Protein AF-A0A432K6N6-F1 (afdb_monomer)

Nearest PDB structures (foldseek):
  7vbm-assembly1_F  TM=6.506E-01  e=3.279E+00  Mus musculus
  7vcq-assembly3_H  TM=7.298E-01  e=4.671E+00  Homo sapiens
  3mgr-assembly1_B  TM=6.598E-01  e=5.380E+00  Xenopus laevis
  6gen-assembly1_D  TM=6.245E-01  e=4.671E+00  Saccharomyces cerevisiae S288C
  4xuj-assembly1_B  TM=6.472E-01  e=5.013E+00  Xenopus laevis

Foldseek 3Di:
DDDDPVNVQVVCVVVVHDDDDPVRCVVCRVVVVVVVVVVVVVVVDDCVVVPDCVVVPPDD

Solvent-accessible surface area (backbone atoms only — not comparable to full-atom values): 3939 Å² total; per-residue (Å²): 133,88,84,49,69,69,57,52,53,49,48,28,63,77,67,73,47,76,92,70,55,73,70,56,48,62,70,48,40,66,60,52,52,51,53,52,58,55,53,53,60,55,73,73,56,82,54,78,86,70,62,59,74,81,75,72,72,75,76,132

Secondary structure (DSSP, 8-state):
-PPPHHHHHHHHHHTT-----HHHHHHHHHHHHHHHHHHHHHHT---TTTS-GGG-----

Sequence (60 aa):
MPITNETLKAMIRDYNGLELSDEELELVRPELENYFAELKKLEDLDLSDAFSGRLMNLSD

Structure (mmCIF, N/CA/C/O backbone):
data_AF-A0A432K6N6-F1
#
_entry.id   AF-A0A432K6N6-F1
#
loop_
_atom_site.group_PDB
_atom_site.id
_atom_site.type_symbol
_atom_site.label_atom_id
_atom_site.label_alt_id
_atom_site.label_comp_id
_atom_site.label_asym_id
_atom_site.label_entity_id
_atom_site.label_seq_id
_atom_site.pdbx_PDB_ins_code
_atom_site.Cartn_x
_atom_site.Cartn_y
_atom_site.Cartn_z
_atom_site.occupancy
_atom_site.B_iso_or_equiv
_atom_site.auth_seq_id
_atom_site.auth_comp_id
_atom_site.auth_asym_id
_atom_site.auth_atom_id
_atom_site.pdbx_PDB_model_num
ATOM 1 N N . MET A 1 1 ? 0.118 6.822 -7.884 1.00 58.38 1 MET A N 1
ATOM 2 C CA . MET A 1 1 ? -1.185 7.224 -7.318 1.00 58.38 1 MET A CA 1
ATOM 3 C C . MET A 1 1 ? -1.206 6.853 -5.845 1.00 58.38 1 MET A C 1
ATOM 5 O O . MET A 1 1 ? -0.652 5.804 -5.533 1.00 58.38 1 MET A O 1
ATOM 9 N N . PRO A 1 2 ? -1.767 7.687 -4.958 1.00 71.31 2 PRO A N 1
ATOM 10 C CA . PRO A 1 2 ? -2.017 7.295 -3.574 1.00 71.31 2 PRO A CA 1
ATOM 11 C C . PRO A 1 2 ? -3.145 6.255 -3.519 1.00 71.31 2 PRO A C 1
ATOM 13 O O . PRO A 1 2 ? -4.120 6.354 -4.265 1.00 71.31 2 PRO A O 1
ATOM 16 N N . ILE A 1 3 ? -2.994 5.247 -2.663 1.00 80.94 3 ILE A N 1
ATOM 17 C CA . ILE A 1 3 ? -4.005 4.211 -2.436 1.00 80.94 3 ILE A CA 1
ATOM 18 C C . ILE A 1 3 ? -5.053 4.728 -1.443 1.00 80.94 3 ILE A C 1
ATOM 20 O O . ILE A 1 3 ? -4.720 5.270 -0.387 1.00 80.94 3 ILE A O 1
ATOM 24 N N . THR A 1 4 ? -6.330 4.560 -1.790 1.00 90.25 4 THR A N 1
ATOM 25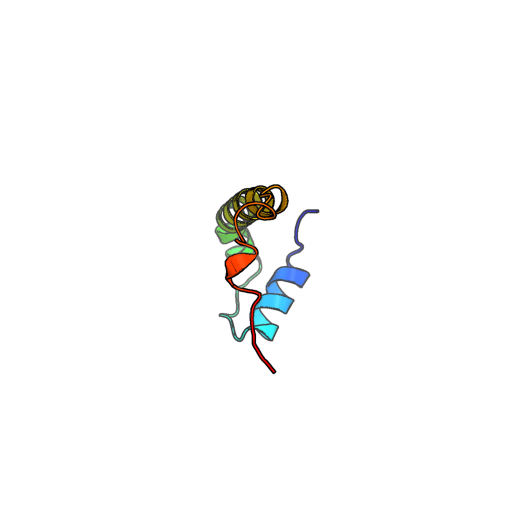 C CA . THR A 1 4 ? -7.455 4.988 -0.945 1.00 90.25 4 THR A CA 1
ATOM 26 C C . THR A 1 4 ? -7.739 3.977 0.169 1.00 90.25 4 THR A C 1
ATOM 28 O O . THR A 1 4 ? -7.433 2.793 0.018 1.00 90.25 4 THR A O 1
ATOM 31 N N . ASN A 1 5 ? -8.379 4.413 1.261 1.00 90.00 5 ASN A N 1
ATOM 32 C CA . ASN A 1 5 ? -8.824 3.497 2.324 1.00 90.00 5 ASN A CA 1
ATOM 33 C C . ASN A 1 5 ? -9.786 2.431 1.812 1.00 90.00 5 ASN A C 1
ATOM 35 O O . ASN A 1 5 ? -9.665 1.273 2.192 1.00 90.00 5 ASN A O 1
ATOM 39 N N . GLU A 1 6 ? -10.668 2.785 0.882 1.00 91.25 6 GLU A N 1
ATOM 40 C CA . GLU A 1 6 ? -11.576 1.823 0.256 1.00 91.25 6 GLU A CA 1
ATOM 41 C C . GLU A 1 6 ? -10.815 0.729 -0.500 1.00 91.25 6 GLU A C 1
ATOM 43 O O . GLU A 1 6 ? -11.166 -0.447 -0.422 1.00 91.25 6 GLU A O 1
ATOM 48 N N . THR A 1 7 ? -9.720 1.088 -1.174 1.00 90.81 7 THR A N 1
ATOM 49 C CA . THR A 1 7 ? -8.844 0.111 -1.829 1.00 90.81 7 THR A CA 1
ATOM 50 C C . THR A 1 7 ? -8.152 -0.796 -0.809 1.00 90.81 7 THR A C 1
ATOM 52 O O . THR A 1 7 ? -8.129 -2.006 -1.011 1.00 90.81 7 THR A O 1
ATOM 55 N N . LEU A 1 8 ? -7.634 -0.253 0.299 1.00 89.81 8 LEU A N 1
ATOM 56 C CA . LEU A 1 8 ? -7.002 -1.060 1.354 1.00 89.81 8 LEU A CA 1
ATOM 57 C C . LEU A 1 8 ? -7.998 -2.020 2.006 1.00 89.81 8 LEU A C 1
ATOM 59 O O . LEU A 1 8 ? -7.697 -3.201 2.154 1.00 89.81 8 LEU A O 1
ATOM 63 N N . LYS A 1 9 ? -9.205 -1.545 2.328 1.00 92.56 9 LYS A N 1
ATOM 64 C CA . LYS A 1 9 ? -10.286 -2.375 2.877 1.00 92.56 9 LYS A CA 1
ATOM 65 C C . LYS A 1 9 ? -10.696 -3.483 1.909 1.00 92.56 9 LYS A C 1
ATOM 67 O O . LYS A 1 9 ? -10.883 -4.622 2.331 1.00 92.56 9 LYS A O 1
ATOM 72 N N . ALA A 1 10 ? -10.794 -3.177 0.614 1.00 93.19 10 ALA A N 1
ATOM 73 C CA . ALA A 1 10 ? -11.065 -4.185 -0.406 1.00 93.19 10 ALA A CA 1
ATOM 74 C C . ALA A 1 10 ? -9.957 -5.249 -0.458 1.00 93.19 10 ALA A C 1
ATOM 76 O O . ALA A 1 10 ? -10.266 -6.435 -0.447 1.00 93.19 10 ALA A O 1
ATOM 77 N N . MET A 1 11 ? -8.681 -4.850 -0.420 1.00 90.25 11 MET A N 1
ATOM 78 C CA . MET A 1 11 ? -7.555 -5.793 -0.385 1.00 90.25 11 MET A CA 1
ATOM 79 C C . MET A 1 11 ? -7.568 -6.655 0.882 1.00 90.25 11 MET A C 1
ATOM 81 O O . MET A 1 11 ? -7.420 -7.868 0.790 1.00 90.25 11 MET A O 1
ATOM 85 N N . ILE A 1 12 ? -7.793 -6.062 2.056 1.00 91.44 12 ILE A N 1
ATOM 86 C CA . ILE A 1 12 ? -7.924 -6.802 3.318 1.00 91.44 12 ILE A CA 1
ATOM 87 C C . ILE A 1 12 ? -9.003 -7.880 3.188 1.00 91.44 12 ILE A C 1
ATOM 89 O O . ILE A 1 12 ? -8.751 -9.037 3.508 1.00 91.44 12 ILE A O 1
ATOM 93 N N . ARG A 1 13 ? -10.176 -7.536 2.653 1.00 91.81 13 ARG A N 1
ATOM 94 C CA . ARG A 1 13 ? -11.263 -8.498 2.447 1.00 91.81 13 ARG A CA 1
ATOM 95 C C . ARG A 1 13 ? -10.893 -9.589 1.439 1.00 91.81 13 ARG A C 1
ATOM 97 O O . ARG A 1 13 ? -11.151 -10.761 1.693 1.00 91.81 13 ARG A O 1
ATOM 104 N N . ASP A 1 14 ? -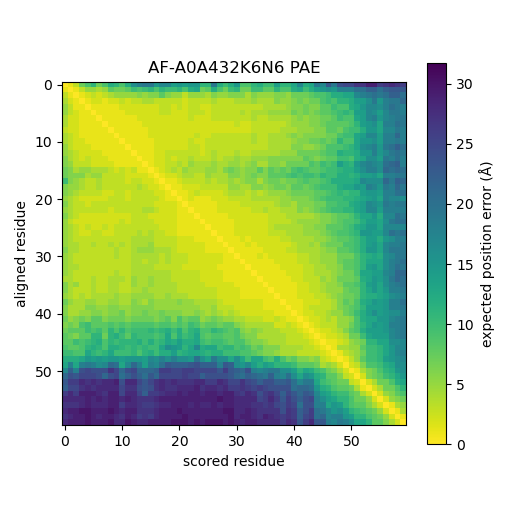10.302 -9.215 0.309 1.00 94.75 14 ASP A N 1
ATOM 105 C CA . ASP A 1 14 ? -10.027 -10.136 -0.798 1.00 94.75 14 ASP A CA 1
ATOM 106 C C . ASP A 1 14 ? -8.860 -11.102 -0.486 1.00 94.75 14 ASP A C 1
ATOM 108 O O . ASP A 1 14 ? -8.801 -12.199 -1.041 1.00 94.75 14 ASP A O 1
ATOM 112 N N . TYR A 1 15 ? -7.967 -10.734 0.442 1.00 91.81 15 TYR A N 1
ATOM 113 C CA . TYR A 1 15 ? -6.831 -11.552 0.891 1.00 91.81 15 TYR A CA 1
ATOM 114 C C . TYR A 1 15 ? -7.014 -12.165 2.294 1.00 91.81 15 TYR A C 1
ATOM 116 O O . TYR A 1 15 ? -6.035 -12.619 2.887 1.00 91.81 15 TYR A O 1
ATOM 124 N N . ASN A 1 16 ? -8.242 -12.211 2.832 1.00 90.38 16 ASN A N 1
ATOM 125 C CA . ASN A 1 16 ? -8.543 -12.716 4.185 1.00 90.38 16 ASN A CA 1
ATOM 126 C C . ASN A 1 16 ? -7.671 -12.076 5.290 1.00 90.38 16 ASN A C 1
ATOM 128 O O . ASN A 1 16 ? -7.192 -12.750 6.205 1.00 90.38 16 ASN A O 1
ATOM 132 N N . GLY A 1 17 ? -7.433 -10.773 5.183 1.00 88.06 17 GLY A N 1
ATOM 133 C CA . GLY A 1 17 ? -6.717 -9.977 6.168 1.00 88.06 17 GLY A CA 1
ATOM 134 C C . GLY A 1 17 ? -7.543 -9.682 7.422 1.00 88.06 17 GLY A C 1
ATOM 135 O O . GLY A 1 17 ? -8.718 -10.027 7.533 1.00 88.06 17 GLY A O 1
ATOM 136 N N . LEU A 1 18 ? -6.902 -9.014 8.378 1.00 90.19 18 LEU A N 1
ATOM 137 C CA . LEU A 1 18 ? -7.553 -8.532 9.594 1.00 90.19 18 LEU A CA 1
ATOM 138 C C . LEU A 1 18 ? -8.370 -7.279 9.276 1.00 90.19 18 LEU A C 1
ATOM 140 O O . LEU A 1 18 ? -7.839 -6.352 8.667 1.00 90.19 18 LEU A O 1
ATOM 144 N N . GLU A 1 19 ? -9.636 -7.240 9.698 1.00 90.44 19 GLU A N 1
ATOM 145 C CA . GLU A 1 19 ? -10.436 -6.018 9.601 1.00 90.44 19 GLU A CA 1
ATOM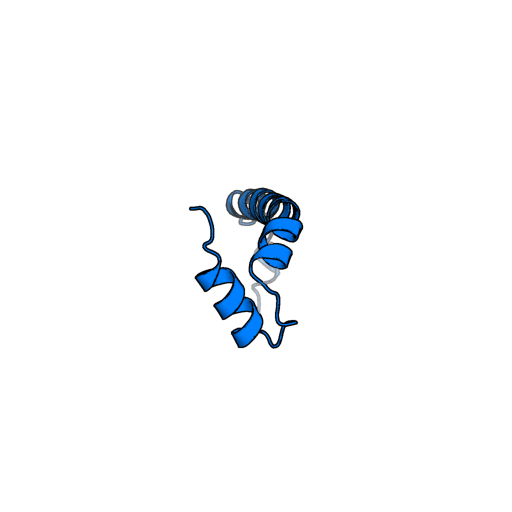 146 C C . GLU A 1 19 ? -9.804 -4.912 10.450 1.00 90.44 19 GLU A C 1
ATOM 148 O O . GLU A 1 19 ? -9.476 -5.122 11.617 1.00 90.44 19 GLU A O 1
ATOM 153 N N . LEU A 1 20 ? -9.641 -3.740 9.840 1.00 89.94 20 LEU A N 1
ATOM 154 C CA . LEU A 1 20 ? -9.085 -2.546 10.465 1.00 89.94 20 LEU A CA 1
ATOM 155 C C . LEU A 1 20 ? -10.088 -1.403 10.333 1.00 89.94 20 LEU A C 1
ATOM 157 O O . LEU A 1 20 ? -10.708 -1.212 9.280 1.00 89.94 20 LEU A O 1
ATOM 161 N N . SER A 1 21 ? -10.224 -0.628 11.401 1.00 92.81 21 SER A N 1
ATOM 162 C CA . SER A 1 21 ? -10.920 0.655 11.380 1.00 92.81 21 SER A CA 1
ATOM 163 C C . SER A 1 21 ? -10.148 1.695 10.559 1.00 92.81 21 SER A C 1
ATOM 165 O O . SER A 1 21 ? -8.959 1.540 10.278 1.00 92.81 21 SER A O 1
ATOM 167 N N . ASP A 1 22 ? -10.812 2.792 10.188 1.00 91.50 22 ASP A N 1
ATOM 168 C CA . ASP A 1 22 ? -10.144 3.890 9.477 1.00 91.50 22 ASP A CA 1
ATOM 169 C C . ASP A 1 22 ? -9.007 4.510 10.302 1.00 91.50 22 ASP A C 1
ATOM 171 O O . ASP A 1 22 ? -7.966 4.848 9.751 1.00 91.50 22 ASP A O 1
ATOM 175 N N . GLU A 1 23 ? -9.165 4.595 11.624 1.00 93.25 23 GLU A N 1
ATOM 176 C CA . GLU A 1 23 ? -8.123 5.098 12.526 1.00 93.25 23 GLU A CA 1
ATOM 177 C C . GLU A 1 23 ? -6.888 4.185 12.529 1.00 93.25 23 GLU A C 1
ATOM 179 O O . GLU A 1 23 ? -5.758 4.666 12.445 1.00 93.25 23 GLU A O 1
ATOM 184 N N . GLU A 1 24 ? -7.088 2.865 12.558 1.00 93.00 24 GLU A N 1
ATOM 185 C CA . GLU A 1 24 ? -5.996 1.888 12.474 1.00 93.00 24 GLU A CA 1
ATOM 186 C C . GLU A 1 24 ? -5.313 1.901 11.101 1.00 93.00 24 GLU A C 1
ATOM 188 O O . GLU A 1 24 ? -4.091 1.769 11.023 1.00 93.00 24 GLU A O 1
ATOM 193 N N . LEU A 1 25 ? -6.073 2.116 10.022 1.00 91.00 25 LEU A N 1
ATOM 194 C CA . LEU A 1 25 ? -5.525 2.261 8.672 1.00 91.00 25 LEU A CA 1
ATOM 195 C C . LEU A 1 25 ? -4.622 3.493 8.545 1.00 91.00 25 LEU A C 1
ATOM 197 O O . LEU A 1 25 ? -3.563 3.406 7.924 1.00 91.00 25 LEU A O 1
ATOM 201 N N . GLU A 1 26 ? -4.989 4.619 9.161 1.00 91.38 26 GLU A N 1
ATOM 202 C CA . GLU A 1 26 ? -4.134 5.812 9.170 1.00 91.38 26 GLU A CA 1
ATOM 203 C C . GLU A 1 26 ? -2.838 5.600 9.964 1.00 91.38 26 GLU A C 1
ATOM 205 O O . GLU A 1 26 ? -1.791 6.121 9.577 1.00 91.38 26 GLU A O 1
ATOM 210 N N . LEU A 1 27 ? -2.868 4.791 11.029 1.00 93.19 27 LEU A N 1
ATOM 211 C CA . LEU A 1 27 ? -1.667 4.451 11.799 1.00 93.19 27 LEU A CA 1
ATOM 212 C C . LEU A 1 27 ? -0.666 3.620 10.987 1.00 93.19 27 LEU A C 1
ATOM 214 O O . LEU A 1 27 ? 0.540 3.827 11.111 1.00 93.19 27 LEU A O 1
ATOM 218 N N . VAL A 1 28 ? -1.147 2.695 10.153 1.00 90.38 28 VAL A N 1
ATOM 219 C CA . VAL A 1 28 ? -0.281 1.824 9.335 1.00 90.38 28 VAL A CA 1
ATOM 220 C C . VAL A 1 28 ? 0.064 2.420 7.969 1.00 90.38 28 VAL A C 1
ATOM 222 O O . VAL A 1 28 ? 0.968 1.926 7.294 1.00 90.38 28 VAL A O 1
ATOM 225 N N . ARG A 1 29 ? -0.616 3.494 7.546 1.00 89.12 29 ARG A N 1
ATOM 226 C CA . ARG A 1 29 ? -0.394 4.139 6.245 1.00 89.12 29 ARG A CA 1
ATOM 227 C C . ARG A 1 29 ? 1.074 4.502 5.975 1.00 89.12 29 ARG A C 1
ATOM 229 O O . ARG A 1 29 ? 1.528 4.180 4.878 1.00 89.12 29 ARG A O 1
ATOM 236 N N . PRO A 1 30 ? 1.838 5.114 6.903 1.00 91.06 30 PRO A N 1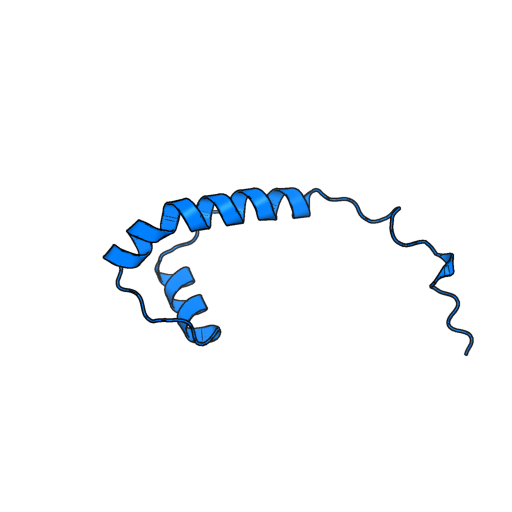
ATOM 237 C CA . PRO A 1 30 ? 3.223 5.500 6.622 1.00 91.06 30 PRO A CA 1
ATOM 238 C C . PRO A 1 30 ? 4.122 4.302 6.287 1.00 91.06 30 PRO A C 1
ATOM 240 O O . PRO A 1 30 ? 4.950 4.374 5.382 1.00 91.06 30 PRO A O 1
ATOM 243 N N . GLU A 1 31 ? 3.928 3.177 6.980 1.00 90.62 31 GLU A N 1
ATOM 244 C CA . GLU A 1 31 ? 4.641 1.921 6.712 1.00 90.62 31 GLU A CA 1
ATOM 245 C C . GLU A 1 31 ? 4.277 1.364 5.329 1.00 90.62 31 GLU A C 1
ATOM 247 O O . GLU A 1 31 ? 5.157 1.009 4.544 1.00 90.62 31 GLU A O 1
ATOM 252 N N . LEU A 1 32 ? 2.985 1.350 4.984 1.00 88.81 32 LEU A N 1
ATOM 253 C CA . LEU A 1 32 ? 2.524 0.908 3.666 1.00 88.81 32 LEU A CA 1
ATOM 254 C C . LEU A 1 32 ? 3.100 1.774 2.542 1.00 88.81 32 LEU A C 1
ATOM 256 O O . LEU A 1 32 ? 3.556 1.241 1.531 1.00 88.81 32 LEU A O 1
ATOM 260 N N . GLU A 1 33 ? 3.122 3.096 2.712 1.00 89.44 33 GLU A N 1
ATOM 261 C CA . GLU A 1 33 ? 3.717 4.012 1.736 1.00 89.44 33 GLU A CA 1
ATOM 262 C C . GLU A 1 33 ? 5.214 3.754 1.536 1.00 89.44 33 GLU A C 1
ATOM 264 O O . GLU A 1 33 ? 5.675 3.765 0.391 1.00 89.44 33 GLU A O 1
ATOM 269 N N . ASN A 1 34 ? 5.951 3.438 2.606 1.00 90.31 34 ASN A N 1
ATOM 270 C CA . ASN A 1 34 ? 7.350 3.020 2.505 1.00 90.31 34 ASN A CA 1
ATOM 271 C C . ASN A 1 34 ? 7.491 1.729 1.689 1.00 90.31 34 ASN A C 1
ATOM 273 O O . ASN A 1 34 ? 8.289 1.686 0.752 1.00 90.31 34 ASN A O 1
ATOM 277 N N . TYR A 1 35 ? 6.688 0.698 1.971 1.00 88.12 35 TYR A N 1
ATOM 278 C CA . TYR A 1 35 ? 6.715 -0.541 1.185 1.00 88.12 35 TYR A CA 1
ATOM 279 C C . TYR A 1 35 ? 6.397 -0.296 -0.293 1.00 88.12 35 TYR A C 1
ATOM 281 O O . TYR A 1 35 ? 7.098 -0.809 -1.165 1.00 88.12 35 TYR A O 1
ATOM 289 N N . PHE A 1 36 ? 5.394 0.529 -0.602 1.00 87.31 36 PHE A N 1
ATOM 290 C CA . PHE A 1 36 ? 5.080 0.890 -1.986 1.00 87.31 36 PHE A CA 1
ATOM 291 C C . PHE A 1 36 ? 6.211 1.666 -2.666 1.00 87.31 36 PHE A C 1
ATOM 293 O O . PHE A 1 36 ? 6.442 1.481 -3.863 1.00 87.31 36 PHE A O 1
ATOM 300 N N . ALA A 1 37 ? 6.915 2.531 -1.935 1.00 88.69 37 ALA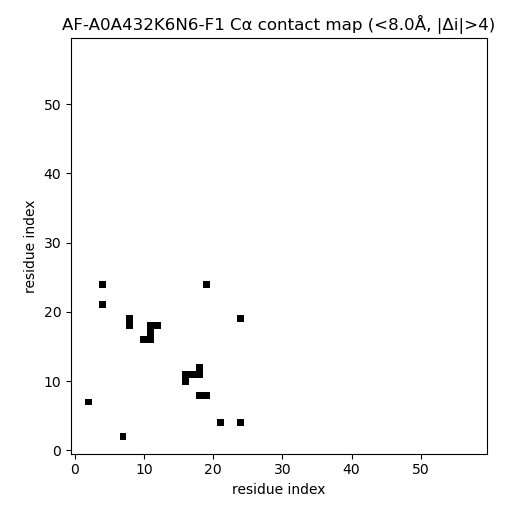 A N 1
ATOM 301 C CA . ALA A 1 37 ? 8.073 3.239 -2.462 1.00 88.69 37 ALA A CA 1
ATOM 302 C C . ALA A 1 37 ? 9.217 2.275 -2.811 1.00 88.69 37 ALA A C 1
ATOM 304 O O . ALA A 1 37 ? 9.831 2.430 -3.865 1.00 88.69 37 ALA A O 1
ATOM 305 N N . GLU A 1 38 ? 9.467 1.259 -1.983 1.00 88.69 38 GLU A N 1
ATOM 306 C CA . GLU A 1 38 ? 10.449 0.211 -2.284 1.00 88.69 38 GLU A CA 1
ATOM 307 C C . GLU A 1 38 ? 10.017 -0.663 -3.470 1.00 88.69 38 GLU A C 1
ATOM 309 O O . GLU A 1 38 ? 10.829 -0.934 -4.352 1.00 88.69 38 GLU A O 1
ATOM 314 N N . LEU A 1 39 ? 8.737 -1.045 -3.555 1.00 87.94 39 LEU A N 1
ATOM 315 C CA . LEU A 1 39 ? 8.217 -1.843 -4.672 1.00 87.94 39 LEU A CA 1
ATOM 316 C C . LEU A 1 39 ? 8.372 -1.139 -6.024 1.00 87.94 39 LEU A C 1
ATOM 318 O O . LEU A 1 39 ? 8.694 -1.792 -7.010 1.00 87.94 39 LEU A O 1
ATOM 322 N N . LYS A 1 40 ? 8.214 0.187 -6.086 1.00 86.88 40 LYS A N 1
ATOM 323 C CA . LYS A 1 40 ? 8.457 0.942 -7.328 1.00 86.88 40 LYS A CA 1
ATOM 324 C C . LYS A 1 40 ? 9.891 0.823 -7.832 1.00 86.88 40 LYS A C 1
ATOM 326 O O . LYS A 1 40 ? 10.108 0.839 -9.034 1.00 86.88 40 LYS A O 1
ATOM 331 N N . LYS A 1 41 ? 10.872 0.649 -6.943 1.00 86.94 41 LYS A N 1
ATOM 332 C CA . LYS A 1 41 ? 12.269 0.444 -7.357 1.00 86.94 41 LYS A CA 1
ATOM 333 C C . LYS A 1 41 ? 12.466 -0.887 -8.087 1.00 86.94 41 LYS A C 1
ATOM 335 O O . LYS A 1 41 ? 13.427 -1.025 -8.833 1.00 86.94 41 LYS A O 1
ATOM 340 N N . LEU A 1 42 ? 11.576 -1.860 -7.869 1.00 85.00 42 LEU A N 1
ATOM 341 C CA . LEU A 1 42 ? 11.563 -3.117 -8.620 1.00 85.00 42 LEU A CA 1
ATOM 342 C C . LEU A 1 42 ? 10.967 -2.946 -10.021 1.00 85.00 42 LEU A C 1
ATOM 344 O O 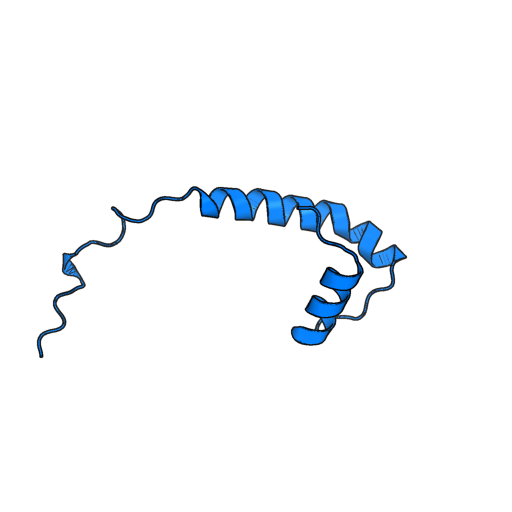. LEU A 1 42 ? 11.286 -3.735 -10.899 1.00 85.00 42 LEU A O 1
ATOM 348 N N . GLU A 1 43 ? 10.116 -1.943 -10.239 1.00 81.62 43 GLU A N 1
ATOM 349 C CA . GLU A 1 43 ? 9.536 -1.645 -11.556 1.00 81.62 43 GLU A CA 1
ATOM 350 C C . GLU A 1 43 ? 10.622 -1.202 -12.551 1.00 81.62 43 GLU A C 1
ATOM 352 O O . GLU A 1 43 ? 10.581 -1.565 -13.724 1.00 81.62 43 GLU A O 1
ATOM 357 N N . ASP A 1 44 ? 11.640 -0.498 -12.049 1.00 82.31 44 ASP A N 1
ATOM 358 C CA . ASP A 1 44 ? 12.817 -0.065 -12.811 1.00 82.31 44 ASP A CA 1
ATOM 359 C C . ASP A 1 44 ? 13.911 -1.149 -12.919 1.00 82.31 44 ASP A C 1
ATOM 361 O O . ASP A 1 44 ? 14.955 -0.927 -13.539 1.00 82.31 44 ASP A O 1
ATOM 365 N N . LEU A 1 45 ? 13.719 -2.319 -12.299 1.00 83.06 45 LEU A N 1
ATOM 366 C CA . LEU A 1 45 ? 14.710 -3.391 -12.309 1.00 83.06 45 LEU A CA 1
ATOM 367 C C . LEU A 1 45 ? 14.665 -4.150 -13.641 1.00 83.06 45 LEU A C 1
ATOM 369 O O . LEU A 1 45 ? 13.814 -5.013 -13.858 1.00 83.06 45 LEU A O 1
ATOM 373 N N . ASP A 1 46 ? 15.632 -3.875 -14.515 1.00 81.19 46 ASP A N 1
ATOM 374 C CA . ASP A 1 46 ? 15.828 -4.648 -15.741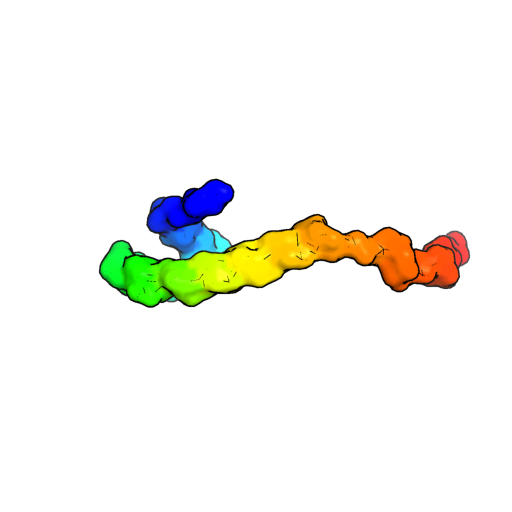 1.00 81.19 46 ASP A CA 1
ATOM 375 C C . ASP A 1 46 ? 16.507 -5.998 -15.441 1.00 81.19 46 ASP A C 1
ATOM 377 O O . ASP A 1 46 ? 17.658 -6.064 -15.006 1.00 81.19 46 ASP A O 1
ATOM 381 N N . LEU A 1 47 ? 15.773 -7.089 -15.674 1.00 80.12 47 LEU A N 1
ATOM 382 C CA . LEU A 1 47 ? 16.243 -8.471 -15.520 1.00 80.12 47 LEU A CA 1
ATOM 383 C C . LEU A 1 47 ? 16.498 -9.171 -16.8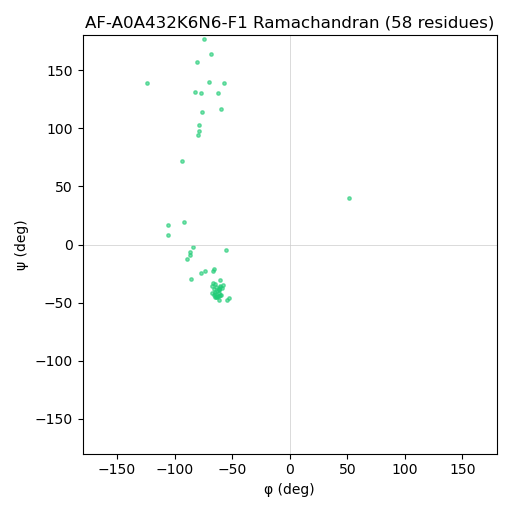63 1.00 80.12 47 LEU A C 1
ATOM 385 O O . LEU A 1 47 ? 16.739 -10.382 -16.880 1.00 80.12 47 LEU A O 1
ATOM 389 N N . SER A 1 48 ? 16.441 -8.445 -17.983 1.00 77.25 48 SER A N 1
ATOM 390 C CA . SER A 1 48 ? 16.595 -9.011 -19.329 1.00 77.25 48 SER A CA 1
ATOM 391 C C . SER A 1 48 ? 17.929 -9.745 -19.519 1.00 77.25 48 SER A C 1
ATOM 393 O O . SER A 1 48 ? 17.956 -10.810 -20.136 1.00 77.25 48 SER A O 1
ATOM 395 N N . ASP A 1 49 ? 18.999 -9.261 -18.885 1.00 73.00 49 ASP A N 1
ATOM 396 C CA . ASP A 1 49 ? 20.331 -9.880 -18.907 1.00 73.00 49 ASP A CA 1
ATOM 397 C C . ASP A 1 49 ? 20.547 -10.960 -17.824 1.00 73.00 49 ASP A C 1
ATOM 399 O O . ASP A 1 49 ? 21.552 -11.677 -17.842 1.00 73.00 49 ASP A O 1
ATOM 403 N N . ALA A 1 50 ? 19.619 -11.111 -16.870 1.00 72.69 50 ALA A N 1
ATOM 404 C CA . ALA A 1 50 ? 19.731 -12.081 -15.775 1.00 72.69 50 ALA A CA 1
ATOM 405 C C . ALA A 1 50 ? 19.212 -13.479 -16.163 1.00 72.69 50 ALA A C 1
ATOM 40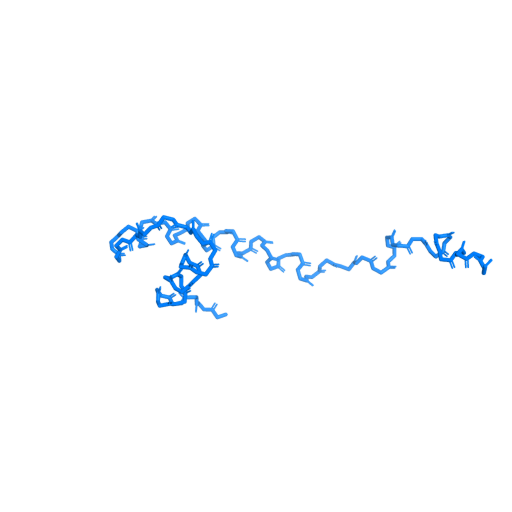7 O O . ALA A 1 50 ? 19.721 -14.493 -15.672 1.00 72.69 50 ALA A O 1
ATOM 408 N N . PHE A 1 51 ? 18.240 -13.565 -17.079 1.00 60.53 51 PHE A N 1
ATOM 409 C CA . PHE A 1 51 ? 17.814 -14.843 -17.649 1.00 60.53 51 PHE A CA 1
ATOM 410 C C . PHE A 1 51 ? 18.792 -15.285 -18.739 1.00 60.53 51 PHE A C 1
ATOM 412 O O . PHE A 1 51 ? 18.681 -14.932 -19.910 1.00 60.53 51 PHE A O 1
ATOM 419 N N . SER A 1 52 ? 19.765 -16.114 -18.358 1.00 62.16 52 SER A N 1
ATOM 420 C CA . SER A 1 52 ? 20.634 -16.764 -19.335 1.00 62.16 52 SER A CA 1
ATOM 421 C C . SER A 1 52 ? 19.792 -17.620 -20.286 1.00 62.16 52 SER A C 1
ATOM 423 O O . SER A 1 52 ? 19.220 -18.632 -19.875 1.00 62.16 52 SER A O 1
ATOM 425 N N . GLY A 1 53 ? 19.791 -17.279 -21.579 1.00 57.22 53 GLY A N 1
ATOM 426 C CA . GLY A 1 53 ? 19.153 -18.068 -22.646 1.00 57.22 53 GLY A CA 1
ATOM 427 C C . GLY A 1 53 ? 19.617 -19.533 -22.736 1.00 57.22 53 GLY A C 1
ATOM 428 O O . GLY A 1 53 ? 19.047 -20.314 -23.488 1.00 57.22 53 GLY A O 1
ATOM 429 N N . ARG A 1 54 ? 20.608 -19.946 -21.931 1.00 59.09 54 ARG A N 1
ATOM 430 C CA . ARG A 1 54 ? 21.031 -21.345 -21.767 1.00 59.09 54 ARG A CA 1
ATOM 431 C C . ARG A 1 54 ? 19.969 -22.237 -21.111 1.00 59.09 54 ARG A C 1
ATOM 433 O O . ARG A 1 54 ? 20.048 -23.448 -21.273 1.00 59.09 54 ARG A O 1
ATOM 440 N N . LEU A 1 55 ? 19.002 -21.668 -20.383 1.00 56.50 55 LEU A N 1
ATOM 441 C CA . LEU A 1 55 ? 17.908 -22.424 -19.750 1.00 56.50 55 LEU A CA 1
ATOM 442 C C . LEU A 1 55 ? 16.701 -22.657 -20.680 1.00 56.50 55 LEU A C 1
ATOM 444 O O . LEU A 1 55 ? 15.806 -23.411 -20.317 1.00 56.50 55 LEU A O 1
ATOM 448 N N . MET A 1 56 ? 16.687 -22.068 -21.884 1.00 55.69 56 MET A N 1
ATOM 449 C CA . MET A 1 56 ? 15.611 -22.222 -22.881 1.00 55.69 56 MET A CA 1
ATOM 450 C C . MET A 1 56 ? 15.852 -23.377 -23.874 1.00 55.69 56 MET A C 1
ATOM 452 O O . MET A 1 56 ? 15.227 -23.413 -24.927 1.00 55.69 56 MET A O 1
ATOM 456 N N . ASN A 1 57 ? 16.725 -24.339 -23.555 1.00 58.75 57 ASN A N 1
ATOM 457 C CA . ASN A 1 57 ? 16.751 -25.633 -24.247 1.00 58.75 57 ASN A CA 1
ATOM 458 C C . ASN A 1 57 ? 15.896 -26.635 -23.461 1.00 58.75 57 ASN A C 1
ATOM 460 O O . ASN A 1 57 ? 16.413 -27.543 -22.811 1.00 58.75 57 ASN A O 1
ATOM 464 N N . LEU A 1 58 ? 14.577 -26.460 -23.508 1.00 61.38 58 LEU A N 1
ATOM 465 C CA . LEU A 1 58 ? 13.680 -27.596 -23.335 1.00 61.38 58 LEU A CA 1
ATOM 466 C C . LEU A 1 58 ? 13.678 -28.321 -24.681 1.00 61.38 58 LEU A C 1
ATOM 468 O O . LEU A 1 58 ? 13.055 -27.861 -25.633 1.00 61.38 58 LEU A O 1
ATOM 472 N N . SER A 1 59 ? 14.480 -29.379 -24.782 1.00 61.66 59 SER A N 1
ATOM 473 C CA . SER A 1 59 ? 14.367 -30.347 -25.873 1.00 61.66 59 SER A CA 1
ATOM 474 C C . SER A 1 59 ? 12.943 -30.916 -25.883 1.00 61.66 59 SER A C 1
ATOM 476 O O . SER A 1 59 ? 12.414 -31.177 -24.800 1.00 61.66 59 SER A O 1
ATOM 478 N N . ASP A 1 60 ? 12.366 -31.079 -27.079 1.00 57.81 60 ASP A N 1
ATOM 479 C CA . ASP A 1 60 ? 11.044 -31.692 -27.314 1.00 57.81 60 ASP A CA 1
ATOM 480 C C . ASP A 1 60 ? 10.837 -33.029 -26.575 1.00 57.81 60 ASP A C 1
ATOM 482 O O . ASP A 1 60 ? 11.805 -33.829 -26.489 1.00 57.81 60 ASP A O 1
#

pLDDT: mean 82.58, std 12.25, range [55.69, 94.75]

Mean predicted aligned error: 9.03 Å

Radius of gyration: 18.55 Å; Cα contacts (8 Å, |Δi|>4): 11; chains: 1; bounding box: 33×39×40 Å